Protein AF-A0A1E7JQM5-F1 (afdb_monomer)

Nearest PDB structures (foldseek):
  5hs9-assembly1_B  TM=9.253E-01  e=2.752E-05  Bacillus subtilis subsp. subtilis str. 168
  5hs9-assembly1_A  TM=9.365E-01  e=1.103E-04  Bacillus subtilis subsp. subtilis str. 168
  7kd3-assembly1_B  TM=7.748E-01  e=1.946E-04  Clostridioides difficile R20291
  7kfo-assembly1_A-2  TM=7.006E-01  e=5.020E-02  Variovorax paradoxus
  3f72-assembly2_C  TM=8.286E-01  e=2.938E-01  Staphylococcus aureus

Organism: NCBI:txid933944

Mean predicted aligned error: 8.02 Å

pLDDT: mean 86.92, std 16.35, range [41.0, 98.44]

Radius of gyration: 20.08 Å; Cα contacts (8 Å, |Δi|>4): 123; chains: 1; bounding box: 45×55×56 Å

Foldseek 3Di:
DDPVPPPPADLLAAPCAAVPDDGSHRVRSVCRLCVPPCLVQLLVVQPVHWAAPVVSCVSSVNPPSVVSVVNLVSCVVRVQWDADPVRTIHGDPVSVVVVVVVVVVVVVVVVVVVVVVVVVVVPPPPPDDDDD

Secondary structure (DSSP, 8-state):
---TT--------TTS-BTTBSS--HHHHHHHHHHSTTHHHHHHHGGG--B-HHHHHHHTTT--HHHHHHHHHHHHHTTSEEE-TT--EEE-HHHHHHHHHHHHHHHHHHHHHHHHHHHHHHTS--------

Structure (mmCIF, N/CA/C/O backbone):
data_AF-A0A1E7JQM5-F1
#
_entry.id   AF-A0A1E7JQM5-F1
#
loop_
_atom_site.group_PDB
_atom_site.id
_atom_site.type_symbol
_atom_site.label_atom_id
_atom_site.label_alt_id
_atom_site.label_comp_id
_atom_site.label_asym_id
_atom_site.label_entity_id
_atom_site.label_seq_id
_atom_site.pdbx_PDB_ins_code
_atom_site.Cartn_x
_atom_site.Cartn_y
_atom_site.Cartn_z
_atom_site.occupancy
_atom_site.B_iso_or_equiv
_atom_site.auth_seq_id
_atom_site.auth_comp_id
_atom_site.auth_asym_id
_atom_site.auth_atom_id
_atom_site.pdbx_PDB_model_num
ATOM 1 N N . MET A 1 1 ? 16.579 13.364 14.429 1.00 42.66 1 MET A N 1
ATOM 2 C CA . MET A 1 1 ? 15.308 12.702 14.788 1.00 42.66 1 MET A CA 1
ATOM 3 C C . MET A 1 1 ? 15.382 11.298 14.209 1.00 42.66 1 MET A C 1
ATOM 5 O O . MET A 1 1 ? 14.940 11.060 13.094 1.00 42.66 1 MET A O 1
ATOM 9 N N . SER A 1 2 ? 16.150 10.453 14.900 1.00 41.44 2 SER A N 1
ATOM 10 C CA . SER A 1 2 ? 16.643 9.164 14.415 1.00 41.44 2 SER A CA 1
ATOM 11 C C . SER A 1 2 ? 15.589 8.084 14.627 1.00 41.44 2 SER A C 1
ATOM 13 O O . SER A 1 2 ? 15.242 7.787 15.764 1.00 41.44 2 SER A O 1
ATOM 15 N N . ASP A 1 3 ? 15.109 7.514 13.525 1.00 47.16 3 ASP A N 1
ATOM 16 C CA . ASP A 1 3 ? 14.179 6.375 13.473 1.00 47.16 3 ASP A CA 1
ATOM 17 C C . ASP A 1 3 ? 14.941 5.071 13.123 1.00 47.16 3 ASP A C 1
ATOM 19 O O . ASP A 1 3 ? 14.380 4.105 12.615 1.00 47.16 3 ASP A O 1
ATOM 23 N N . ASP A 1 4 ? 16.255 5.036 13.401 1.00 41.00 4 ASP A N 1
ATOM 24 C CA . ASP A 1 4 ? 17.165 3.892 13.176 1.00 41.00 4 ASP A CA 1
ATOM 25 C C . ASP A 1 4 ? 16.863 2.675 14.082 1.00 41.00 4 ASP A C 1
ATOM 27 O O . ASP A 1 4 ? 17.566 1.666 14.050 1.00 41.00 4 ASP A O 1
ATOM 31 N N . ALA A 1 5 ? 15.800 2.738 14.889 1.00 43.78 5 ALA A N 1
ATOM 32 C CA . ALA A 1 5 ? 15.376 1.677 15.800 1.00 43.78 5 ALA A CA 1
ATOM 33 C C . ALA A 1 5 ? 14.161 0.876 15.298 1.00 43.78 5 ALA A C 1
ATOM 35 O O . ALA A 1 5 ? 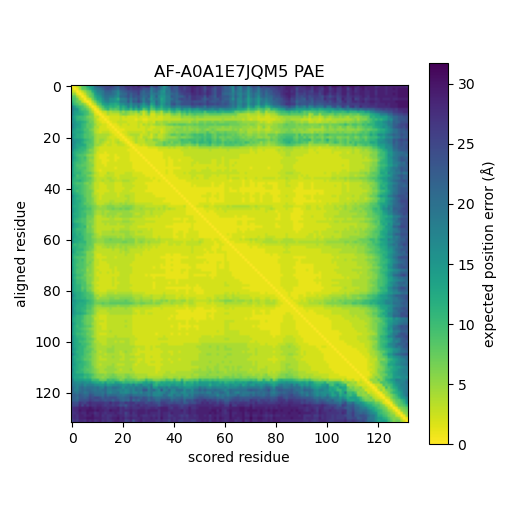13.587 0.092 16.058 1.00 43.78 5 ALA A O 1
ATOM 36 N N . GLU A 1 6 ? 13.792 0.979 14.018 1.00 48.91 6 GLU A N 1
ATOM 37 C CA . GLU A 1 6 ? 12.929 -0.013 13.363 1.00 48.91 6 GLU A CA 1
ATOM 38 C C . GLU A 1 6 ? 13.754 -1.275 13.041 1.00 48.91 6 GLU A C 1
ATOM 40 O O . GLU A 1 6 ? 13.975 -1.633 11.879 1.00 48.91 6 GLU A O 1
ATOM 45 N N . ARG A 1 7 ? 14.267 -1.901 14.116 1.00 48.34 7 ARG A N 1
ATOM 46 C CA . ARG A 1 7 ? 14.991 -3.178 14.139 1.00 48.34 7 ARG A CA 1
ATOM 47 C C . ARG A 1 7 ? 14.400 -4.129 13.111 1.00 48.34 7 ARG A C 1
ATOM 49 O O . ARG A 1 7 ? 13.186 -4.314 13.128 1.00 48.34 7 ARG A O 1
ATOM 56 N N . ASP A 1 8 ? 15.283 -4.713 12.304 1.00 49.69 8 ASP A N 1
ATOM 57 C CA . ASP A 1 8 ? 15.207 -5.933 11.484 1.00 49.69 8 ASP A CA 1
ATOM 58 C C . ASP A 1 8 ? 14.053 -6.907 11.795 1.00 49.69 8 ASP A C 1
ATOM 60 O O . ASP A 1 8 ? 14.253 -8.074 12.131 1.00 49.69 8 ASP A O 1
ATOM 64 N N . ALA A 1 9 ? 12.810 -6.452 11.682 1.00 54.81 9 ALA A N 1
ATOM 65 C CA . ALA A 1 9 ? 11.673 -7.331 11.565 1.00 54.81 9 ALA A CA 1
ATOM 66 C C . ALA A 1 9 ? 11.777 -7.918 10.163 1.00 54.81 9 ALA A C 1
ATOM 68 O O . ALA A 1 9 ? 11.683 -7.186 9.170 1.00 54.81 9 ALA A O 1
ATOM 69 N N . GLU A 1 10 ? 12.022 -9.226 10.125 1.00 71.06 10 GLU A N 1
ATOM 70 C CA . GLU A 1 10 ? 11.943 -10.081 8.947 1.00 71.06 10 GLU A CA 1
ATOM 71 C C . GLU A 1 10 ? 10.797 -9.625 8.023 1.00 71.06 10 GLU A C 1
ATOM 73 O O . GLU A 1 10 ? 9.776 -9.101 8.489 1.00 71.06 10 GLU A O 1
ATOM 78 N N . GLU A 1 11 ? 10.985 -9.736 6.705 1.00 80.62 11 GLU A N 1
ATOM 79 C CA . GLU A 1 11 ? 9.964 -9.325 5.736 1.00 80.62 11 GLU A CA 1
ATOM 80 C C . GLU A 1 11 ? 8.605 -9.938 6.130 1.00 80.62 11 GLU A C 1
ATOM 82 O O . GLU A 1 11 ? 8.542 -11.136 6.430 1.00 80.62 11 GLU A O 1
ATOM 87 N N . PRO A 1 12 ? 7.530 -9.131 6.197 1.00 84.88 12 PRO A N 1
ATOM 88 C CA . PRO A 1 12 ? 6.275 -9.517 6.829 1.00 84.88 12 PRO A CA 1
ATOM 89 C C . PRO A 1 12 ? 5.497 -10.426 5.877 1.00 84.88 12 PRO A C 1
ATOM 91 O O . PRO A 1 12 ? 4.583 -10.006 5.171 1.00 84.88 12 PRO A O 1
ATOM 94 N N . LEU A 1 13 ? 5.913 -11.687 5.827 1.00 89.19 13 LEU A N 1
ATOM 95 C CA . LEU A 1 13 ? 5.390 -12.697 4.921 1.00 89.19 13 LEU A CA 1
ATOM 96 C C . LEU A 1 13 ? 4.536 -13.722 5.682 1.00 89.19 13 LEU A C 1
ATOM 98 O O . LEU A 1 13 ? 4.834 -14.053 6.838 1.00 89.19 13 LEU A O 1
ATOM 102 N N . PRO A 1 14 ? 3.487 -14.272 5.044 1.00 91.62 14 PRO A N 1
ATOM 103 C CA . PRO A 1 14 ? 2.728 -15.386 5.600 1.00 91.62 14 PRO A CA 1
ATOM 104 C C . PRO A 1 14 ? 3.621 -16.568 6.015 1.00 91.62 14 PRO A C 1
ATOM 106 O O . PRO A 1 14 ? 4.646 -16.845 5.394 1.00 91.62 14 PRO A O 1
ATOM 109 N N . GLY A 1 15 ? 3.227 -17.283 7.073 1.00 90.38 15 GLY A N 1
ATOM 110 C CA . GLY A 1 15 ? 3.965 -18.441 7.595 1.00 90.38 15 GLY A CA 1
ATOM 111 C C . GLY A 1 15 ? 5.132 -18.108 8.534 1.00 90.38 15 GLY A C 1
ATOM 112 O O . GLY A 1 15 ? 5.706 -19.023 9.121 1.00 90.38 15 GLY A O 1
ATOM 113 N N . ARG A 1 16 ? 5.463 -16.824 8.741 1.00 87.31 16 ARG A N 1
ATOM 114 C CA . ARG A 1 16 ? 6.540 -16.377 9.645 1.00 87.31 16 ARG A CA 1
ATOM 115 C C . ARG A 1 16 ? 6.011 -15.596 10.846 1.00 87.31 16 ARG A C 1
ATOM 117 O O . ARG A 1 16 ? 4.865 -15.150 10.878 1.00 87.31 16 ARG A O 1
ATOM 124 N N . ARG A 1 17 ? 6.840 -15.440 11.882 1.00 88.44 17 ARG A N 1
ATOM 125 C CA . ARG A 1 17 ? 6.517 -14.534 12.997 1.00 88.44 17 ARG A CA 1
ATOM 126 C C . ARG A 1 17 ? 6.628 -13.095 12.494 1.00 88.44 17 ARG A C 1
ATOM 128 O O . ARG A 1 17 ? 7.576 -12.769 11.796 1.00 88.44 17 ARG A O 1
ATOM 135 N N . VAL A 1 18 ? 5.675 -12.256 12.878 1.00 89.62 18 VAL A N 1
ATOM 136 C CA . VAL A 1 18 ? 5.556 -10.864 12.417 1.00 89.62 18 VAL A CA 1
ATOM 137 C C . VAL A 1 18 ? 5.266 -9.949 13.602 1.00 89.62 18 VAL A C 1
ATOM 139 O O . VAL A 1 18 ? 4.956 -10.422 14.705 1.00 89.62 18 VAL A O 1
ATOM 142 N N . ARG A 1 19 ? 5.361 -8.631 13.413 1.00 85.06 19 ARG A N 1
ATOM 143 C CA . ARG A 1 19 ? 5.002 -7.677 14.468 1.00 85.06 19 ARG A CA 1
ATOM 144 C C . ARG A 1 19 ? 3.560 -7.931 14.922 1.00 85.06 19 ARG A C 1
ATOM 146 O O . ARG A 1 19 ? 2.651 -8.083 14.115 1.00 85.06 19 ARG A O 1
ATOM 153 N N . GLY A 1 20 ? 3.351 -8.027 16.234 1.00 83.12 20 GLY A N 1
ATOM 154 C CA . GLY A 1 20 ? 2.023 -8.270 16.806 1.00 83.12 20 GLY A CA 1
ATOM 155 C C . GLY A 1 20 ? 1.486 -9.702 16.647 1.00 83.12 20 GLY A C 1
ATOM 156 O O . GLY A 1 20 ? 0.372 -9.965 17.092 1.00 83.12 20 GLY A O 1
ATOM 157 N N . SER A 1 21 ? 2.238 -10.656 16.069 1.00 87.56 21 SER A N 1
ATOM 158 C CA . SER A 1 21 ? 1.789 -12.055 16.003 1.00 87.56 21 SER A CA 1
ATOM 159 C C . SER A 1 21 ? 2.892 -13.110 15.991 1.00 87.56 21 SER A C 1
ATOM 161 O O . SER A 1 21 ? 3.903 -13.027 15.301 1.00 87.56 21 SER A O 1
ATOM 163 N N . ARG A 1 22 ? 2.624 -14.211 16.699 1.00 88.88 22 ARG A N 1
ATOM 164 C CA . ARG A 1 22 ? 3.489 -15.396 16.796 1.00 88.88 22 ARG A CA 1
ATOM 165 C C . ARG A 1 22 ? 3.016 -16.586 15.953 1.00 88.88 22 ARG A C 1
ATOM 167 O O . ARG A 1 22 ? 3.654 -17.633 16.017 1.00 88.88 22 ARG A O 1
ATOM 174 N N . THR A 1 23 ? 1.903 -16.439 15.233 1.00 86.50 23 THR A N 1
ATOM 175 C CA . THR A 1 23 ? 1.130 -17.559 14.662 1.00 86.50 23 THR A CA 1
ATOM 176 C C . THR A 1 23 ? 1.420 -17.859 13.192 1.00 86.50 23 THR A C 1
ATOM 178 O O . THR A 1 23 ? 1.030 -18.917 12.718 1.00 86.50 23 THR A O 1
ATOM 181 N N . GLY A 1 24 ? 2.046 -16.938 12.451 1.00 86.88 24 GLY A N 1
ATOM 182 C CA . GLY A 1 24 ? 2.229 -17.083 11.001 1.00 86.88 24 GLY A CA 1
ATOM 183 C C . GLY A 1 24 ? 0.957 -16.907 10.168 1.00 86.88 24 GLY A C 1
ATOM 184 O O . GLY A 1 24 ? 0.994 -17.128 8.959 1.00 86.88 24 GLY A O 1
ATOM 185 N N . ARG A 1 25 ? -0.168 -16.503 10.780 1.00 93.38 25 ARG A N 1
ATOM 186 C CA . ARG A 1 25 ? -1.438 -16.295 10.068 1.00 93.38 25 ARG A CA 1
ATOM 187 C C . ARG A 1 25 ? -1.273 -15.235 8.964 1.00 93.38 25 ARG A C 1
ATOM 189 O O . ARG A 1 25 ? -0.824 -14.134 9.285 1.00 93.38 25 ARG A O 1
ATOM 196 N N . PRO A 1 26 ? -1.710 -15.501 7.716 1.00 93.50 26 PRO A N 1
ATOM 197 C CA . PRO A 1 26 ? -1.523 -14.578 6.591 1.00 93.50 26 PRO A CA 1
ATOM 198 C C . PRO A 1 26 ? -2.049 -13.160 6.845 1.00 93.50 26 PRO A C 1
ATOM 200 O O . PRO A 1 26 ? -1.366 -12.188 6.546 1.00 93.50 26 PRO A O 1
ATOM 203 N N . ILE A 1 27 ? -3.216 -13.033 7.485 1.00 93.94 27 ILE A N 1
ATOM 204 C CA . ILE A 1 27 ? -3.807 -11.726 7.810 1.00 93.94 27 ILE A CA 1
ATOM 205 C C . ILE A 1 27 ? -2.927 -10.888 8.750 1.00 93.94 27 ILE A C 1
ATOM 207 O O . ILE A 1 27 ? -2.879 -9.670 8.635 1.00 93.94 27 ILE A O 1
ATOM 211 N N . MET A 1 28 ? -2.178 -11.534 9.650 1.00 94.88 28 MET A N 1
ATOM 212 C CA . MET A 1 28 ? -1.271 -10.822 10.551 1.00 94.88 28 MET A CA 1
ATOM 213 C C . MET A 1 28 ? -0.036 -10.314 9.811 1.00 94.88 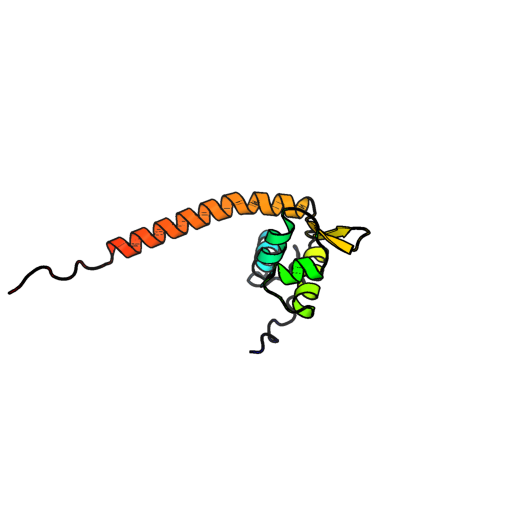28 MET A C 1
ATOM 215 O O . MET A 1 28 ? 0.442 -9.229 10.120 1.00 94.88 28 MET A O 1
ATOM 219 N N . ALA A 1 29 ? 0.460 -11.067 8.824 1.00 93.50 29 ALA A N 1
ATOM 220 C CA . ALA A 1 29 ? 1.542 -10.607 7.958 1.00 93.50 29 ALA A CA 1
ATOM 221 C C . ALA A 1 29 ? 1.097 -9.416 7.097 1.00 93.50 29 ALA A C 1
ATOM 223 O O . ALA A 1 29 ? 1.820 -8.427 7.006 1.00 93.50 29 ALA A O 1
ATOM 224 N N . ALA A 1 30 ? -0.127 -9.462 6.556 1.00 93.81 30 ALA A N 1
ATOM 225 C CA . ALA A 1 30 ? -0.713 -8.332 5.839 1.00 93.81 30 ALA A CA 1
ATOM 226 C C . ALA A 1 30 ? -0.815 -7.081 6.731 1.00 93.81 30 ALA A C 1
ATOM 228 O O . ALA A 1 30 ? -0.386 -6.006 6.323 1.00 93.81 30 ALA A O 1
ATOM 229 N N . PHE A 1 31 ? -1.314 -7.209 7.965 1.00 93.94 31 PHE A N 1
ATOM 230 C CA . PHE A 1 31 ? -1.394 -6.071 8.886 1.00 93.94 31 PHE A CA 1
ATOM 231 C C . PHE A 1 31 ? -0.030 -5.538 9.334 1.00 93.94 31 PHE A C 1
ATOM 233 O O . PHE A 1 31 ? 0.107 -4.324 9.467 1.00 93.94 31 PHE A O 1
ATOM 240 N N . ASP A 1 32 ?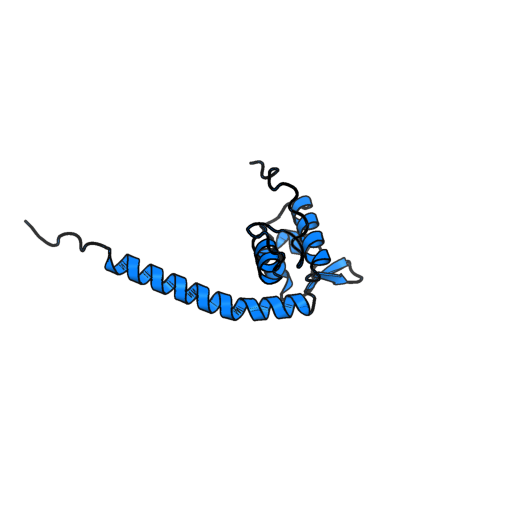 0.984 -6.391 9.520 1.00 93.69 32 ASP A N 1
ATOM 241 C CA . ASP A 1 32 ? 2.357 -5.920 9.757 1.00 93.69 32 ASP A CA 1
ATOM 242 C C . ASP A 1 32 ? 2.850 -5.107 8.552 1.00 93.69 32 ASP A C 1
ATOM 244 O O . ASP A 1 32 ? 3.214 -3.945 8.707 1.00 93.69 32 ASP A O 1
ATOM 248 N N . LEU A 1 33 ? 2.759 -5.658 7.334 1.00 93.69 33 LEU A N 1
ATOM 249 C CA . LEU A 1 33 ? 3.187 -4.982 6.106 1.00 93.69 33 LEU A CA 1
ATOM 250 C C . LEU A 1 33 ? 2.520 -3.614 5.918 1.00 93.69 33 LEU A C 1
ATOM 252 O O . LEU A 1 33 ? 3.208 -2.620 5.676 1.00 93.69 33 LEU A O 1
ATOM 256 N N . LEU A 1 34 ? 1.192 -3.562 6.043 1.00 93.69 34 LEU A N 1
ATOM 257 C CA . LEU A 1 34 ? 0.398 -2.342 5.888 1.00 93.69 34 LEU A CA 1
ATOM 258 C C . LEU A 1 34 ? 0.642 -1.333 7.014 1.00 93.69 34 LEU A C 1
ATOM 260 O O . LEU A 1 34 ? 0.558 -0.129 6.785 1.00 93.69 34 LEU A O 1
ATOM 264 N N . GLY A 1 35 ? 0.965 -1.817 8.215 1.00 92.62 35 GLY A N 1
ATOM 265 C CA . GLY A 1 35 ? 1.319 -0.991 9.364 1.00 92.62 35 GLY A CA 1
ATOM 266 C C . GLY A 1 35 ? 2.715 -0.371 9.271 1.00 92.62 35 GLY A C 1
ATOM 267 O O . GLY A 1 35 ? 3.026 0.539 10.042 1.00 92.62 35 GLY A O 1
ATOM 268 N N . ARG A 1 36 ? 3.566 -0.820 8.335 1.00 92.69 36 ARG A N 1
ATOM 269 C CA . ARG A 1 36 ? 4.880 -0.207 8.111 1.00 92.69 36 ARG A CA 1
ATOM 270 C C . ARG A 1 36 ? 4.713 1.189 7.532 1.00 92.69 36 ARG A C 1
ATOM 272 O O . ARG A 1 36 ? 3.991 1.420 6.559 1.00 92.69 36 ARG A O 1
ATOM 279 N N . ARG A 1 37 ? 5.451 2.133 8.114 1.00 93.12 37 ARG A N 1
ATOM 280 C CA . ARG A 1 37 ? 5.448 3.536 7.694 1.00 93.12 37 ARG A CA 1
ATOM 281 C C . ARG A 1 37 ? 5.728 3.635 6.190 1.00 93.12 37 ARG A C 1
ATOM 283 O O . ARG A 1 37 ? 6.666 3.000 5.712 1.00 93.12 37 ARG A O 1
ATOM 290 N N . TRP A 1 38 ? 4.941 4.449 5.488 1.00 95.94 38 TRP A N 1
ATOM 291 C CA . TRP A 1 38 ? 4.955 4.664 4.030 1.00 95.94 38 TRP A CA 1
ATOM 292 C C . TRP A 1 38 ? 4.346 3.571 3.144 1.00 95.94 38 TRP A C 1
ATOM 294 O O . TRP A 1 38 ? 4.024 3.891 2.004 1.00 95.94 38 TRP A O 1
ATOM 304 N N . THR A 1 39 ? 4.107 2.342 3.616 1.00 95.81 39 THR A N 1
ATOM 305 C CA . THR A 1 39 ? 3.565 1.270 2.752 1.00 95.81 39 THR A CA 1
ATOM 306 C C . THR A 1 39 ? 2.220 1.656 2.137 1.00 95.81 39 THR A C 1
ATOM 308 O O . THR A 1 39 ? 2.052 1.587 0.922 1.00 95.81 39 THR A O 1
ATOM 311 N N . LEU A 1 40 ? 1.276 2.128 2.960 1.00 95.31 40 LEU A N 1
ATOM 312 C CA . LEU A 1 40 ? -0.036 2.574 2.481 1.00 95.31 40 LEU A CA 1
ATOM 313 C C . LEU A 1 40 ? 0.056 3.804 1.567 1.00 95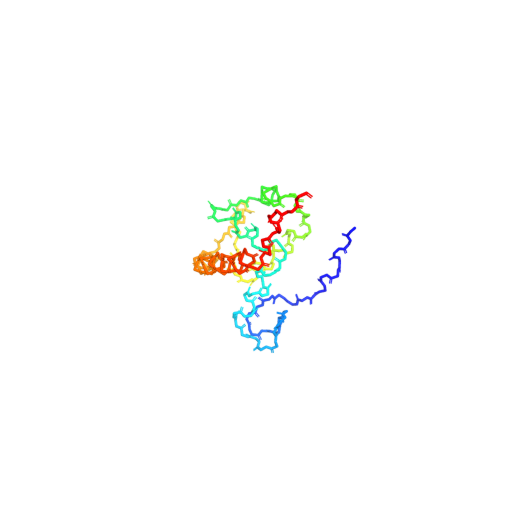.31 40 LEU A C 1
ATOM 315 O O . LEU A 1 40 ? -0.687 3.887 0.595 1.00 95.31 40 LEU A O 1
ATOM 319 N N . ARG A 1 41 ? 0.986 4.734 1.835 1.00 96.25 41 ARG A N 1
ATOM 320 C CA . ARG A 1 41 ? 1.205 5.911 0.979 1.00 96.25 41 ARG A CA 1
ATOM 321 C C . ARG A 1 41 ? 1.700 5.494 -0.406 1.00 96.25 41 ARG A C 1
ATOM 323 O O . ARG A 1 41 ? 1.138 5.939 -1.395 1.00 96.25 41 ARG A O 1
ATOM 330 N N . ILE A 1 42 ? 2.688 4.603 -0.477 1.00 97.25 42 ILE A N 1
ATOM 331 C CA . ILE A 1 42 ? 3.220 4.078 -1.743 1.00 97.25 42 ILE A CA 1
ATOM 332 C C . ILE A 1 42 ? 2.132 3.324 -2.514 1.00 97.25 42 ILE A C 1
ATOM 334 O O . ILE A 1 42 ? 1.945 3.573 -3.701 1.00 97.25 42 ILE A O 1
ATOM 338 N N . LEU A 1 43 ? 1.386 2.440 -1.839 1.00 96.75 43 LEU A N 1
ATOM 339 C CA . LEU A 1 43 ? 0.262 1.715 -2.442 1.00 96.75 43 LEU A CA 1
ATOM 340 C C . LEU A 1 43 ? -0.766 2.686 -3.044 1.00 96.75 43 LEU A C 1
ATOM 342 O O . LEU A 1 43 ? -1.239 2.480 -4.159 1.00 96.75 43 LEU A O 1
ATOM 346 N N . TRP A 1 44 ? -1.084 3.757 -2.314 1.00 94.81 44 TRP A N 1
ATOM 347 C CA . TRP A 1 44 ? -2.020 4.782 -2.757 1.00 94.81 44 TRP A CA 1
ATOM 348 C C . TRP A 1 44 ? -1.514 5.532 -3.988 1.00 94.81 44 TRP A C 1
ATOM 350 O O . TRP A 1 44 ? -2.259 5.653 -4.955 1.00 94.81 44 TRP A O 1
ATOM 360 N N . GLU A 1 45 ? -0.274 6.017 -3.998 1.00 96.69 45 GLU A N 1
ATOM 361 C CA . GLU A 1 45 ? 0.264 6.783 -5.133 1.00 96.69 45 GLU A CA 1
ATOM 362 C C . GLU A 1 45 ? 0.340 5.954 -6.424 1.00 96.69 45 GLU A C 1
ATOM 364 O O . GLU A 1 45 ? 0.012 6.448 -7.501 1.00 96.69 45 GLU A O 1
ATOM 369 N N . LEU A 1 46 ? 0.644 4.658 -6.312 1.00 97.50 46 LEU A N 1
ATOM 370 C CA . LEU A 1 46 ? 0.728 3.744 -7.455 1.00 97.50 46 LEU A CA 1
ATOM 371 C C . LEU A 1 46 ? -0.633 3.259 -7.984 1.00 97.50 46 LEU A C 1
ATOM 373 O O . LEU A 1 46 ? -0.686 2.603 -9.024 1.00 97.50 46 LEU A O 1
ATOM 377 N N . ARG A 1 47 ? -1.752 3.592 -7.323 1.00 94.56 47 ARG A N 1
ATOM 378 C CA . ARG A 1 47 ? -3.091 3.091 -7.698 1.00 94.56 47 ARG A CA 1
ATOM 379 C C . ARG A 1 47 ? -3.558 3.508 -9.096 1.00 94.56 47 ARG A C 1
ATOM 381 O O . ARG A 1 47 ? -4.459 2.878 -9.639 1.00 94.56 47 ARG A O 1
ATOM 388 N N . HIS A 1 48 ? -2.982 4.574 -9.655 1.00 93.12 48 HIS A N 1
ATOM 389 C CA . HIS A 1 48 ? -3.346 5.104 -10.974 1.00 93.12 48 HIS A CA 1
ATOM 390 C C . HIS A 1 48 ? -2.392 4.683 -12.096 1.00 93.12 48 HIS A C 1
ATOM 392 O O . HIS A 1 48 ? -2.616 5.057 -13.246 1.00 93.12 48 HIS A O 1
ATOM 398 N N . GLY A 1 49 ? -1.334 3.934 -11.785 1.00 95.56 49 GLY A N 1
ATOM 399 C CA . GLY A 1 49 ? -0.375 3.467 -12.777 1.00 95.56 49 GLY A CA 1
ATOM 400 C C . GLY A 1 49 ? 1.062 3.492 -12.280 1.00 95.56 49 GLY A C 1
ATOM 401 O O . GLY A 1 49 ? 1.376 4.025 -11.214 1.00 95.56 49 GLY A O 1
ATOM 402 N N . ALA A 1 50 ? 1.938 2.894 -13.083 1.00 97.44 50 ALA A N 1
ATOM 403 C CA . ALA A 1 50 ? 3.347 2.802 -12.759 1.00 97.44 50 ALA A CA 1
ATOM 404 C C . ALA A 1 50 ? 4.054 4.157 -12.906 1.00 97.44 50 ALA A C 1
ATOM 406 O O . ALA A 1 50 ? 3.820 4.895 -13.865 1.00 97.44 50 ALA A O 1
ATOM 407 N N . VAL A 1 51 ? 4.960 4.471 -11.978 1.00 98.12 51 VAL A N 1
ATOM 408 C CA . VAL A 1 51 ? 5.779 5.692 -12.034 1.00 98.12 51 VAL A CA 1
ATOM 409 C C . VAL A 1 51 ? 7.241 5.403 -11.704 1.00 98.12 51 VAL A C 1
ATOM 411 O O . VAL A 1 51 ? 7.573 4.476 -10.965 1.00 98.12 51 VAL A O 1
ATOM 414 N N . GLY A 1 52 ? 8.147 6.217 -12.246 1.00 98.00 52 GLY A N 1
ATOM 415 C CA . GLY A 1 52 ? 9.571 6.129 -11.927 1.00 98.00 52 GLY A CA 1
ATOM 416 C C . GLY A 1 52 ? 9.879 6.533 -10.480 1.00 98.00 52 GLY A C 1
ATOM 417 O O . GLY A 1 52 ? 9.156 7.316 -9.866 1.00 98.00 52 GLY A O 1
ATOM 418 N N . PHE A 1 53 ? 11.016 6.065 -9.958 1.00 97.56 53 PHE A N 1
ATOM 419 C CA . PHE A 1 53 ? 11.445 6.289 -8.569 1.00 97.56 53 PHE A CA 1
ATOM 420 C C . PHE A 1 53 ? 11.375 7.755 -8.109 1.00 97.56 53 PHE A C 1
ATOM 422 O O . PHE A 1 53 ? 10.870 8.038 -7.029 1.00 97.56 53 PHE A O 1
ATOM 429 N N . ARG A 1 54 ? 11.867 8.700 -8.926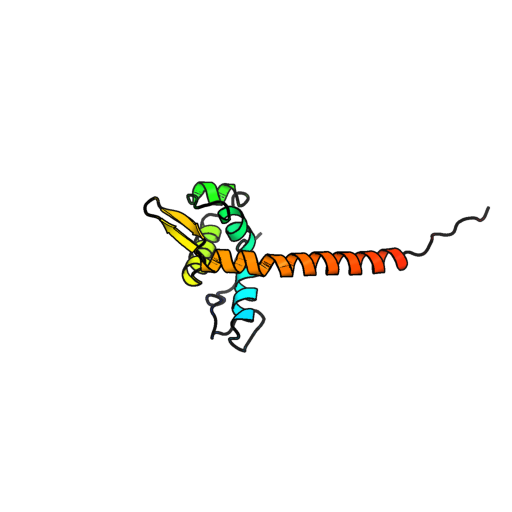 1.00 97.12 54 ARG A N 1
ATOM 430 C CA . ARG A 1 54 ? 11.880 10.132 -8.571 1.00 97.12 54 ARG A CA 1
ATOM 431 C C . ARG A 1 54 ? 10.473 10.717 -8.448 1.00 97.12 54 ARG A C 1
ATOM 433 O O . ARG A 1 54 ? 10.225 11.485 -7.529 1.00 97.12 54 ARG A O 1
ATOM 440 N N . ALA A 1 55 ? 9.570 10.345 -9.355 1.00 97.25 55 ALA A N 1
ATOM 441 C CA . ALA A 1 55 ? 8.183 10.794 -9.301 1.00 97.25 55 ALA A CA 1
ATOM 442 C C . ALA A 1 55 ? 7.487 10.231 -8.055 1.00 97.25 55 ALA A C 1
ATOM 444 O O . ALA A 1 55 ? 6.857 10.982 -7.317 1.00 97.25 55 ALA A O 1
ATOM 445 N N . LEU A 1 56 ? 7.695 8.942 -7.764 1.00 97.62 56 LEU A N 1
ATOM 446 C CA . LEU A 1 56 ? 7.159 8.313 -6.558 1.00 97.62 56 LEU A CA 1
ATOM 447 C C . LEU A 1 56 ? 7.689 8.967 -5.277 1.00 97.62 56 LEU A C 1
ATOM 449 O O . LEU A 1 56 ? 6.938 9.168 -4.328 1.00 97.62 56 LEU A O 1
ATOM 453 N N . GLN A 1 57 ? 8.977 9.316 -5.250 1.00 97.62 57 GLN A N 1
ATOM 454 C CA . GLN A 1 57 ? 9.596 9.999 -4.119 1.00 97.62 57 GLN A CA 1
ATOM 455 C C . GLN A 1 57 ? 8.930 11.352 -3.841 1.00 97.62 57 GLN A C 1
ATOM 457 O O . GLN A 1 57 ? 8.564 11.618 -2.700 1.00 97.62 57 GLN A O 1
ATOM 462 N N . GLN A 1 58 ? 8.725 12.161 -4.883 1.00 96.94 58 GLN A N 1
ATOM 463 C CA . GLN A 1 58 ? 8.056 13.463 -4.781 1.00 96.94 58 GLN A CA 1
ATOM 464 C C . GLN A 1 58 ? 6.596 13.321 -4.337 1.00 96.94 58 GLN A C 1
ATOM 466 O O . GLN A 1 58 ? 6.126 14.066 -3.485 1.00 96.94 58 GLN A O 1
ATOM 471 N N . GLN A 1 59 ? 5.883 12.322 -4.864 1.00 96.38 59 GLN A N 1
ATOM 472 C CA . GLN A 1 59 ? 4.514 11.999 -4.447 1.00 96.38 59 GLN A CA 1
ATOM 473 C C . GLN A 1 59 ? 4.436 11.510 -2.989 1.00 96.38 59 GLN A C 1
ATOM 475 O O . GLN A 1 59 ? 3.388 11.604 -2.353 1.00 96.38 59 GLN A O 1
ATOM 480 N N . CYS A 1 60 ? 5.538 11.011 -2.430 1.00 95.31 60 CYS A N 1
ATOM 481 C CA . CYS A 1 60 ? 5.655 10.574 -1.040 1.00 95.31 60 CYS A CA 1
ATOM 482 C C . CYS A 1 60 ? 6.348 11.622 -0.149 1.00 95.31 60 CYS A C 1
ATOM 484 O O . CYS A 1 60 ? 7.181 11.249 0.675 1.00 95.31 60 CYS A O 1
ATOM 486 N N . ASP A 1 61 ? 6.024 12.908 -0.318 1.00 93.62 61 ASP A N 1
ATOM 487 C CA . ASP A 1 61 ? 6.521 14.025 0.507 1.00 93.62 61 ASP A CA 1
ATOM 488 C C . ASP A 1 61 ? 8.054 14.037 0.668 1.00 93.62 61 ASP A C 1
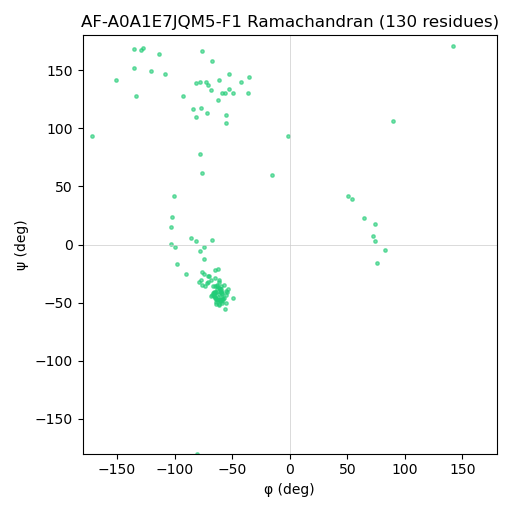ATOM 490 O O . ASP A 1 61 ? 8.586 14.215 1.766 1.00 93.62 61 ASP A O 1
ATOM 494 N N . ASP A 1 62 ? 8.771 13.768 -0.426 1.00 93.94 62 ASP A N 1
ATOM 495 C CA . ASP A 1 62 ? 10.234 13.682 -0.464 1.00 93.94 62 ASP A CA 1
ATOM 496 C C . ASP A 1 62 ? 10.832 12.700 0.565 1.00 93.94 62 ASP A C 1
ATOM 498 O O . ASP A 1 62 ? 11.899 12.925 1.147 1.00 93.94 62 ASP A O 1
ATOM 502 N N . ILE A 1 63 ? 10.164 11.555 0.759 1.00 94.56 63 ILE A N 1
ATOM 503 C CA . ILE A 1 63 ? 10.687 10.404 1.508 1.00 94.56 63 ILE A CA 1
ATOM 504 C C . ILE A 1 63 ? 12.160 10.130 1.159 1.00 94.56 63 ILE A C 1
ATOM 506 O O . ILE A 1 63 ? 12.578 10.201 -0.001 1.00 94.56 63 ILE A O 1
ATOM 510 N N . SER A 1 64 ? 12.982 9.779 2.154 1.00 95.88 64 SER A N 1
ATOM 511 C CA . SER A 1 64 ? 14.401 9.529 1.888 1.00 95.88 64 SER A CA 1
ATOM 512 C C . SER A 1 64 ? 14.592 8.362 0.900 1.00 95.88 64 SER A C 1
ATOM 514 O O . SER A 1 64 ? 13.888 7.347 1.003 1.00 95.88 64 SER A O 1
ATOM 516 N N . PRO A 1 65 ? 15.570 8.439 -0.028 1.00 95.75 65 PRO A N 1
ATOM 517 C CA . PRO A 1 65 ? 15.791 7.381 -1.013 1.00 95.75 65 PRO A CA 1
ATOM 518 C C . PRO A 1 65 ? 16.043 6.009 -0.380 1.00 95.75 65 PRO A C 1
ATOM 520 O O . PRO A 1 65 ? 15.624 4.985 -0.916 1.00 95.75 65 PRO A O 1
ATOM 523 N N . THR A 1 66 ? 16.718 5.979 0.772 1.00 94.94 66 THR A N 1
ATOM 524 C CA . THR A 1 66 ? 16.998 4.749 1.521 1.00 94.94 66 THR A CA 1
ATOM 525 C C . THR A 1 66 ? 15.714 4.104 2.035 1.00 94.94 66 THR A C 1
ATOM 527 O O . THR A 1 66 ? 15.521 2.900 1.857 1.00 94.94 66 THR A O 1
ATOM 530 N N . VAL A 1 67 ? 14.808 4.892 2.628 1.00 94.50 67 VAL A N 1
ATOM 531 C CA . VAL A 1 67 ? 13.526 4.378 3.131 1.00 94.50 67 VAL A CA 1
ATOM 532 C C . VAL A 1 67 ? 12.641 3.931 1.968 1.00 94.50 67 VAL A C 1
ATOM 534 O O . VAL A 1 67 ? 12.082 2.836 2.028 1.00 94.50 67 VAL A O 1
ATOM 537 N N . LEU A 1 68 ? 12.566 4.711 0.884 1.00 96.44 68 LEU A N 1
ATOM 538 C CA . L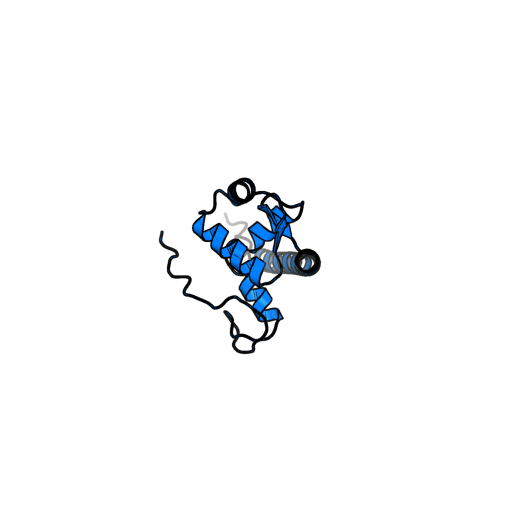EU A 1 68 ? 11.787 4.334 -0.296 1.00 96.44 68 LEU A CA 1
ATOM 539 C C . LEU A 1 68 ? 12.294 3.025 -0.912 1.00 96.44 68 LEU A C 1
ATOM 541 O O . LEU A 1 68 ? 11.507 2.111 -1.136 1.00 96.44 68 LEU A O 1
ATOM 545 N N . ASN A 1 69 ? 13.608 2.879 -1.109 1.00 95.88 69 ASN A N 1
ATOM 546 C CA . ASN A 1 69 ? 14.192 1.641 -1.632 1.00 95.88 69 ASN A CA 1
ATOM 547 C C . ASN A 1 69 ? 13.893 0.426 -0.751 1.00 95.88 69 ASN A C 1
ATOM 549 O O . ASN A 1 69 ? 13.556 -0.640 -1.272 1.00 95.88 69 ASN A O 1
ATOM 553 N N . ARG A 1 70 ? 13.989 0.581 0.576 1.00 94.38 70 ARG A N 1
ATOM 554 C CA . ARG A 1 70 ? 13.634 -0.480 1.525 1.00 94.38 70 ARG A CA 1
ATOM 555 C C . ARG A 1 70 ? 12.173 -0.893 1.354 1.00 94.38 70 ARG A C 1
ATOM 557 O O . ARG A 1 70 ? 11.903 -2.082 1.214 1.00 94.38 70 ARG A O 1
ATOM 564 N N . ARG A 1 71 ? 11.242 0.063 1.300 1.00 95.88 71 ARG A N 1
ATOM 565 C CA . ARG A 1 71 ? 9.807 -0.227 1.144 1.00 95.88 71 ARG A CA 1
ATOM 566 C C . ARG A 1 71 ? 9.470 -0.844 -0.204 1.00 95.88 71 ARG A C 1
ATOM 568 O O . ARG A 1 71 ? 8.760 -1.841 -0.244 1.00 95.88 71 ARG A O 1
ATOM 575 N N . LEU A 1 72 ? 10.041 -0.330 -1.291 1.00 96.44 72 LEU A N 1
ATOM 576 C CA . LEU A 1 72 ? 9.872 -0.917 -2.619 1.00 96.44 72 LEU A CA 1
ATOM 577 C C . LEU A 1 72 ? 10.373 -2.362 -2.663 1.00 96.44 72 LEU A C 1
ATOM 579 O O . LEU A 1 72 ? 9.733 -3.206 -3.281 1.00 96.44 72 LEU A O 1
ATOM 583 N N . ARG A 1 73 ? 11.498 -2.663 -2.002 1.00 95.19 73 ARG A N 1
ATOM 584 C CA . ARG A 1 73 ? 11.994 -4.037 -1.873 1.00 95.19 73 ARG A CA 1
ATOM 585 C C . ARG A 1 73 ? 11.023 -4.904 -1.074 1.00 95.19 73 ARG A C 1
ATOM 587 O O . ARG A 1 73 ? 10.639 -5.948 -1.578 1.00 95.19 73 ARG A O 1
ATOM 594 N N . GLU A 1 74 ? 10.604 -4.468 0.113 1.00 94.81 74 GLU A N 1
ATOM 595 C CA . GLU A 1 74 ? 9.676 -5.218 0.974 1.00 94.81 74 GLU A CA 1
ATOM 596 C C . GLU A 1 74 ? 8.351 -5.527 0.254 1.00 94.81 74 GLU A C 1
ATOM 598 O O . GLU A 1 74 ? 7.889 -6.667 0.263 1.00 94.81 74 GLU A O 1
ATOM 603 N N . MET A 1 75 ? 7.765 -4.540 -0.431 1.00 96.81 75 MET A N 1
ATOM 604 C CA . MET A 1 75 ? 6.515 -4.718 -1.175 1.00 96.81 75 MET A CA 1
ATOM 605 C C . MET A 1 75 ? 6.694 -5.572 -2.443 1.00 96.81 75 MET A C 1
ATOM 607 O O . MET A 1 75 ? 5.784 -6.324 -2.790 1.00 96.81 75 MET A O 1
ATOM 611 N N . ARG A 1 76 ? 7.859 -5.518 -3.110 1.00 96.56 76 ARG A N 1
ATOM 612 C CA . ARG A 1 76 ? 8.206 -6.450 -4.202 1.00 96.56 76 ARG A CA 1
ATOM 613 C C . ARG A 1 76 ? 8.342 -7.882 -3.692 1.00 96.56 76 ARG A C 1
ATOM 615 O O . ARG A 1 76 ? 7.773 -8.784 -4.295 1.00 96.56 76 ARG A O 1
ATOM 622 N N . THR A 1 77 ? 9.030 -8.102 -2.570 1.00 95.25 77 THR A N 1
ATOM 623 C CA . THR A 1 77 ? 9.150 -9.445 -1.983 1.00 95.25 77 THR A CA 1
ATOM 624 C C . THR A 1 77 ? 7.788 -10.002 -1.554 1.00 95.25 77 THR A C 1
ATOM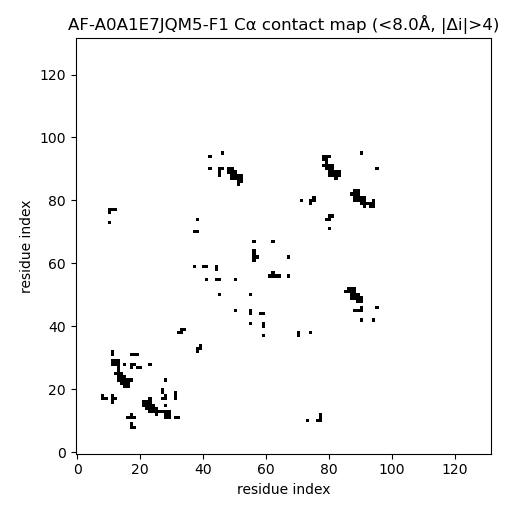 626 O O . THR A 1 77 ? 7.533 -11.194 -1.702 1.00 95.25 77 THR A O 1
ATOM 629 N N . ALA A 1 78 ? 6.880 -9.144 -1.080 1.00 95.56 78 ALA A N 1
ATOM 630 C CA . ALA A 1 78 ? 5.499 -9.515 -0.766 1.00 95.56 78 ALA A CA 1
ATOM 631 C C . ALA A 1 78 ? 4.602 -9.727 -2.007 1.00 95.56 78 ALA A C 1
ATOM 633 O O . ALA A 1 78 ? 3.431 -10.066 -1.854 1.00 95.56 78 ALA A O 1
ATOM 634 N N . GLY A 1 79 ? 5.121 -9.516 -3.222 1.00 96.88 79 GLY A N 1
ATOM 635 C CA . GLY A 1 79 ? 4.379 -9.685 -4.473 1.00 96.88 79 GLY A CA 1
ATOM 636 C C . GLY A 1 79 ? 3.352 -8.588 -4.758 1.00 96.88 79 GLY A C 1
ATOM 637 O O . GLY A 1 79 ? 2.461 -8.796 -5.576 1.00 96.88 79 GLY A O 1
ATOM 638 N N . LEU A 1 80 ? 3.446 -7.433 -4.090 1.00 97.94 80 LEU A N 1
ATOM 639 C CA . LEU A 1 80 ? 2.524 -6.304 -4.277 1.00 97.94 80 LEU A CA 1
ATOM 640 C C . LEU A 1 80 ? 2.982 -5.327 -5.359 1.00 97.94 80 LEU A C 1
ATOM 642 O O . LEU A 1 80 ? 2.162 -4.616 -5.933 1.00 97.94 80 LEU A O 1
ATOM 646 N N . LEU A 1 81 ? 4.286 -5.267 -5.622 1.00 98.06 81 LEU A N 1
ATOM 647 C CA . LEU A 1 81 ? 4.850 -4.378 -6.630 1.00 98.06 81 LEU A CA 1
ATOM 648 C C . LEU A 1 81 ? 5.586 -5.155 -7.707 1.00 98.06 81 LEU A C 1
ATOM 650 O O . LEU A 1 81 ? 6.238 -6.162 -7.434 1.00 98.06 81 LEU A O 1
ATOM 654 N N . GLU A 1 82 ? 5.562 -4.590 -8.901 1.00 97.44 82 GLU A N 1
ATOM 655 C CA . GLU A 1 82 ? 6.373 -4.990 -10.040 1.00 97.44 82 GLU A CA 1
ATOM 656 C C . GLU A 1 82 ? 7.127 -3.786 -10.609 1.00 97.44 82 GLU A C 1
ATOM 658 O O . GLU A 1 82 ? 6.926 -2.638 -10.197 1.00 97.44 82 GLU A O 1
ATOM 663 N N . GLN A 1 83 ? 8.073 -4.063 -11.501 1.00 96.50 83 GLN A N 1
ATOM 664 C CA . GLN A 1 83 ? 8.858 -3.040 -12.169 1.00 96.50 83 GLN A CA 1
ATOM 665 C C . GLN A 1 83 ? 8.904 -3.345 -13.664 1.00 96.50 83 GLN A C 1
ATOM 667 O O . GLN A 1 83 ? 9.260 -4.459 -14.045 1.00 96.50 83 GLN A O 1
ATOM 672 N N . ASP A 1 84 ? 8.551 -2.359 -14.484 1.00 93.50 84 ASP A N 1
ATOM 673 C CA . ASP A 1 84 ? 8.549 -2.497 -15.939 1.00 93.50 84 ASP A CA 1
ATOM 674 C C . ASP A 1 84 ? 9.956 -2.331 -16.554 1.00 93.50 84 ASP A C 1
ATOM 676 O O . ASP A 1 84 ? 10.956 -2.086 -15.863 1.00 93.50 84 ASP A O 1
ATOM 680 N N . GLU A 1 85 ? 10.038 -2.443 -17.883 1.00 93.81 85 GLU A N 1
ATOM 681 C CA . GLU A 1 85 ? 11.283 -2.275 -18.647 1.00 93.81 85 GLU A CA 1
ATOM 682 C C . GLU A 1 85 ? 11.893 -0.869 -18.504 1.00 93.81 85 GLU A C 1
ATOM 684 O O . GLU A 1 85 ? 13.117 -0.713 -18.506 1.00 93.81 85 GLU A O 1
ATOM 689 N N . ALA A 1 86 ? 11.055 0.153 -18.311 1.00 94.12 86 ALA A N 1
ATOM 690 C CA . ALA A 1 86 ? 11.459 1.540 -18.091 1.00 94.12 86 ALA A CA 1
ATOM 691 C C . ALA A 1 86 ? 11.864 1.829 -16.632 1.00 94.12 86 ALA A C 1
ATOM 693 O O . ALA A 1 86 ? 12.219 2.962 -16.294 1.00 94.12 86 ALA A O 1
ATOM 694 N N . ARG A 1 87 ? 11.867 0.807 -15.767 1.00 94.69 87 ARG A N 1
ATOM 695 C CA . ARG A 1 87 ? 12.115 0.908 -14.324 1.00 94.69 87 ARG A CA 1
ATOM 696 C C . ARG A 1 87 ? 11.057 1.709 -13.559 1.00 94.69 87 ARG A C 1
ATOM 698 O O . ARG A 1 87 ? 11.349 2.208 -12.470 1.00 94.69 87 ARG A O 1
ATOM 705 N N . ALA A 1 88 ? 9.846 1.826 -14.091 1.00 97.31 88 ALA A N 1
ATOM 706 C CA . ALA A 1 88 ? 8.704 2.341 -13.354 1.00 97.31 88 ALA A CA 1
ATOM 707 C C . ALA A 1 88 ? 8.153 1.261 -12.414 1.00 97.31 88 ALA A C 1
ATOM 709 O O . ALA A 1 88 ? 8.111 0.081 -12.757 1.00 97.31 88 ALA A O 1
ATOM 710 N N . HIS A 1 89 ? 7.761 1.662 -11.208 1.00 98.19 89 HIS A N 1
ATOM 711 C CA . HIS A 1 89 ? 7.168 0.786 -10.203 1.00 98.19 89 HIS A CA 1
ATOM 712 C C . HIS A 1 89 ? 5.653 0.815 -10.339 1.00 98.19 89 HIS A C 1
ATOM 714 O O . HIS A 1 89 ? 5.083 1.902 -10.326 1.00 98.19 89 HIS A O 1
ATOM 720 N N . GLY A 1 90 ? 5.019 -0.351 -10.438 1.00 98.12 90 GLY A N 1
ATOM 721 C CA . GLY A 1 90 ? 3.569 -0.505 -10.554 1.00 98.12 90 GLY A CA 1
ATOM 722 C C . GLY A 1 90 ? 3.011 -1.505 -9.547 1.00 98.12 90 GLY A C 1
ATOM 723 O O . GLY A 1 90 ? 3.764 -2.241 -8.903 1.00 98.12 90 GLY A O 1
ATOM 724 N N . LEU A 1 91 ? 1.687 -1.508 -9.398 1.00 98.31 91 LEU A N 1
ATOM 725 C CA . LEU A 1 91 ? 0.972 -2.488 -8.585 1.00 98.31 91 LEU A CA 1
ATOM 726 C C . LEU A 1 91 ? 0.766 -3.784 -9.372 1.00 98.31 91 LEU A C 1
ATOM 728 O O . LEU A 1 91 ? 0.404 -3.747 -10.542 1.00 98.31 91 LEU A O 1
ATOM 732 N N . THR A 1 92 ? 0.939 -4.924 -8.708 1.00 98.44 92 THR A N 1
ATOM 733 C CA . THR A 1 92 ? 0.544 -6.225 -9.264 1.00 98.44 92 THR A CA 1
ATOM 734 C C . THR A 1 92 ? -0.979 -6.415 -9.179 1.00 98.44 92 THR A C 1
ATOM 736 O O . THR A 1 92 ? -1.648 -5.721 -8.403 1.00 98.44 92 THR A O 1
ATOM 739 N N . PRO A 1 93 ? -1.558 -7.416 -9.872 1.00 97.88 93 PRO A N 1
ATOM 740 C CA . PRO A 1 93 ? -2.960 -7.792 -9.672 1.00 97.88 93 PRO A CA 1
ATOM 741 C C . PRO A 1 93 ? -3.306 -8.086 -8.203 1.00 97.88 93 PRO A C 1
ATOM 743 O O . PRO A 1 93 ? -4.338 -7.642 -7.711 1.00 97.88 93 PRO A O 1
ATOM 746 N N . LEU A 1 94 ? -2.394 -8.731 -7.462 1.00 97.44 94 LEU A N 1
ATOM 747 C CA . LEU A 1 94 ? -2.566 -9.002 -6.030 1.00 97.44 94 LEU A CA 1
ATOM 748 C C . LEU A 1 94 ? -2.683 -7.712 -5.198 1.00 97.44 94 LEU A C 1
ATOM 750 O O . LEU A 1 94 ? -3.449 -7.656 -4.236 1.00 97.44 94 LEU A O 1
ATOM 754 N N . ALA A 1 95 ? -1.938 -6.661 -5.548 1.00 97.50 95 ALA A N 1
ATOM 755 C CA . ALA A 1 95 ? -2.060 -5.368 -4.880 1.00 97.50 95 ALA A CA 1
ATOM 756 C C . ALA A 1 95 ? -3.359 -4.635 -5.233 1.00 97.50 95 ALA A C 1
ATOM 758 O O . ALA A 1 95 ? -3.921 -3.957 -4.372 1.00 97.50 95 ALA A O 1
ATOM 759 N N . HIS A 1 96 ? -3.872 -4.793 -6.455 1.00 96.81 96 HIS A N 1
ATOM 760 C CA . HIS A 1 96 ? -5.196 -4.280 -6.810 1.00 96.81 96 HIS A CA 1
ATOM 761 C C . HIS A 1 96 ? -6.313 -4.986 -6.027 1.00 96.81 96 HIS A C 1
ATOM 763 O O . HIS A 1 96 ? -7.197 -4.307 -5.498 1.00 96.81 96 HIS A O 1
ATOM 769 N N . ASP A 1 97 ? -6.226 -6.307 -5.847 1.00 96.81 97 ASP A N 1
ATOM 770 C CA . ASP A 1 97 ? -7.145 -7.059 -4.980 1.00 96.81 97 ASP A CA 1
ATOM 771 C C . ASP A 1 97 ? -7.085 -6.557 -3.529 1.00 96.81 97 ASP A C 1
ATOM 773 O O . ASP A 1 97 ? -8.116 -6.376 -2.875 1.00 96.81 97 ASP A O 1
ATOM 777 N N . LEU A 1 98 ? -5.878 -6.265 -3.029 1.00 96.12 98 LEU A N 1
ATOM 778 C CA . LEU A 1 98 ? -5.684 -5.685 -1.700 1.00 96.12 98 LEU A CA 1
ATOM 779 C C . LEU A 1 98 ? -6.356 -4.312 -1.565 1.00 96.12 98 LEU A C 1
ATOM 781 O O . LEU A 1 98 ? -7.002 -4.060 -0.551 1.00 96.12 98 LEU A O 1
ATOM 785 N N . ILE A 1 99 ? -6.249 -3.438 -2.571 1.00 94.31 99 ILE A N 1
ATOM 786 C CA . ILE A 1 99 ? -6.955 -2.146 -2.575 1.00 94.31 99 ILE A CA 1
ATOM 787 C C . ILE A 1 99 ? -8.470 -2.364 -2.478 1.00 94.31 99 ILE A C 1
ATOM 789 O O . ILE A 1 99 ? -9.123 -1.716 -1.659 1.00 94.31 99 ILE A O 1
ATOM 793 N N . GLY A 1 100 ? -9.017 -3.311 -3.245 1.00 95.00 100 GLY A N 1
ATOM 794 C CA . GLY A 1 100 ? -10.435 -3.672 -3.168 1.00 95.00 100 GLY A CA 1
ATOM 795 C C . GLY A 1 100 ? -10.846 -4.193 -1.786 1.00 95.00 100 GLY A C 1
ATOM 796 O O . GLY A 1 100 ? -11.910 -3.840 -1.280 1.00 95.00 100 GLY A O 1
ATOM 797 N N . ALA A 1 101 ? -9.986 -4.973 -1.127 1.00 94.94 101 ALA A N 1
ATOM 798 C CA . ALA A 1 101 ? -10.218 -5.460 0.233 1.00 94.94 101 ALA A CA 1
ATOM 799 C C . ALA A 1 101 ? -10.136 -4.352 1.301 1.00 94.94 101 ALA A C 1
ATOM 801 O O . ALA A 1 101 ? -10.780 -4.454 2.349 1.00 94.94 101 ALA A O 1
ATOM 802 N N . LEU A 1 102 ? -9.374 -3.282 1.050 1.00 93.56 102 LEU A N 1
ATOM 803 C CA . LEU A 1 102 ? -9.284 -2.128 1.947 1.00 93.56 102 LEU A CA 1
ATOM 804 C C . LEU A 1 102 ? -10.533 -1.241 1.897 1.00 93.56 102 LEU A C 1
ATOM 806 O O . LEU A 1 102 ? -10.838 -0.596 2.896 1.00 93.56 102 LEU A O 1
ATOM 810 N N . THR A 1 103 ? -11.296 -1.237 0.801 1.00 92.62 103 THR A N 1
ATOM 811 C CA . THR A 1 103 ? -12.537 -0.452 0.687 1.00 92.62 103 THR A CA 1
ATOM 812 C C . THR A 1 103 ? -13.565 -0.766 1.789 1.00 92.62 103 THR A C 1
ATOM 814 O O . THR A 1 103 ? -13.945 0.155 2.514 1.00 92.62 103 THR A O 1
ATOM 817 N N . PRO A 1 104 ? -14.007 -2.022 2.015 1.00 96.00 104 PRO A N 1
ATOM 818 C CA . PRO A 1 104 ? -14.949 -2.316 3.097 1.00 96.00 104 PRO A CA 1
ATOM 819 C C . PRO A 1 104 ? -14.354 -2.060 4.490 1.00 96.00 104 PRO A C 1
ATOM 821 O O . PRO A 1 104 ? -15.093 -1.715 5.416 1.00 96.00 104 PRO A O 1
ATOM 824 N N . LEU A 1 105 ? -13.031 -2.196 4.648 1.00 94.19 105 LEU A N 1
ATOM 825 C CA . LEU A 1 105 ? -12.341 -1.851 5.891 1.00 94.19 105 LEU A CA 1
ATOM 826 C C . LEU A 1 105 ? -12.396 -0.341 6.155 1.00 94.19 105 LEU A C 1
ATOM 82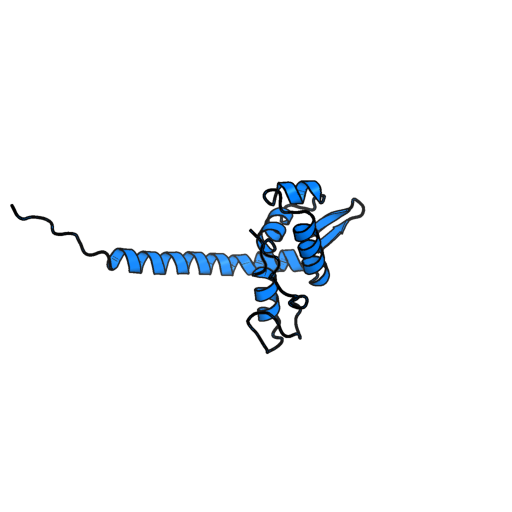8 O O . LEU A 1 105 ? -12.663 0.058 7.285 1.00 94.19 105 LEU A O 1
ATOM 832 N N . GLN A 1 106 ? -12.209 0.486 5.124 1.00 93.19 106 GLN A N 1
ATOM 833 C CA . GLN A 1 106 ? -12.365 1.935 5.207 1.00 93.19 106 GLN A CA 1
ATOM 834 C C . GLN A 1 106 ? -13.799 2.308 5.602 1.00 93.19 106 GLN A C 1
ATOM 836 O O . GLN A 1 106 ? -13.986 3.034 6.574 1.00 93.19 106 GLN A O 1
ATOM 841 N N . THR A 1 107 ? -14.811 1.738 4.941 1.00 96.50 107 THR A N 1
ATOM 842 C CA . THR A 1 107 ? -16.223 1.982 5.288 1.00 96.50 107 THR A CA 1
ATOM 843 C C . THR A 1 107 ? -16.549 1.569 6.726 1.00 96.50 107 THR A C 1
ATOM 845 O O . THR A 1 107 ? -17.389 2.167 7.397 1.00 96.50 107 THR A O 1
ATOM 848 N N . TRP A 1 108 ? -15.938 0.498 7.233 1.00 97.56 108 TRP A N 1
ATOM 849 C CA . TRP A 1 108 ? -16.052 0.151 8.649 1.00 97.56 108 TRP A CA 1
ATOM 850 C C . TRP A 1 108 ? -15.344 1.170 9.555 1.00 97.56 108 TRP A C 1
ATOM 852 O O . TRP A 1 108 ? -15.926 1.575 10.559 1.00 97.56 108 TRP A O 1
ATOM 862 N N . ALA A 1 109 ? -14.134 1.603 9.202 1.00 96.00 109 ALA A N 1
ATOM 863 C CA . ALA A 1 109 ? -13.356 2.554 9.991 1.00 96.00 109 ALA A CA 1
ATOM 864 C C . ALA A 1 109 ? -14.048 3.924 10.108 1.00 96.00 109 ALA A C 1
ATOM 866 O O . ALA A 1 109 ? -14.037 4.514 11.185 1.00 96.00 109 ALA A O 1
ATOM 867 N N . GLU A 1 110 ? -14.699 4.392 9.041 1.00 96.50 110 GLU A N 1
ATOM 868 C CA . GLU A 1 110 ? -15.515 5.615 9.032 1.00 96.50 110 GLU A CA 1
ATOM 869 C C . GLU A 1 110 ? -16.692 5.501 10.012 1.00 96.50 110 GLU A C 1
ATOM 871 O O . GLU A 1 110 ? -16.824 6.321 10.919 1.00 96.50 110 GLU A O 1
ATOM 876 N N . ARG A 1 111 ? -17.471 4.413 9.932 1.00 96.88 111 ARG A N 1
ATOM 877 C CA . ARG A 1 111 ? -18.572 4.140 10.878 1.00 96.88 111 ARG A CA 1
ATOM 878 C C . ARG A 1 111 ? -18.094 4.035 12.326 1.00 96.88 111 ARG A C 1
ATOM 880 O O . ARG A 1 111 ? -18.773 4.478 13.248 1.00 96.88 111 ARG A O 1
ATOM 887 N N . TRP A 1 112 ? -16.930 3.426 12.544 1.00 96.50 112 TRP A N 1
ATOM 888 C CA . TRP A 1 112 ? -16.327 3.341 13.871 1.00 96.50 112 TRP A CA 1
ATOM 889 C C . TRP A 1 112 ? -15.944 4.725 14.411 1.00 96.50 112 TRP A C 1
ATOM 891 O O . TRP A 1 112 ? -16.195 5.006 15.583 1.00 96.50 112 TRP A O 1
ATOM 901 N N . ALA A 1 113 ? -15.384 5.597 13.570 1.00 95.62 113 ALA A N 1
ATOM 902 C CA . ALA A 1 113 ? -15.067 6.970 13.949 1.00 95.62 113 ALA A CA 1
ATOM 903 C C . ALA A 1 113 ? -16.334 7.760 14.318 1.00 95.62 113 ALA A C 1
ATOM 905 O O . ALA A 1 113 ? -16.362 8.393 15.371 1.00 95.62 113 ALA A O 1
ATOM 906 N N . GLU A 1 114 ? -17.396 7.652 13.516 1.00 95.06 114 GLU A N 1
ATOM 907 C CA . GLU A 1 114 ? -18.693 8.293 13.778 1.00 95.06 114 GLU A CA 1
ATOM 908 C C . GLU A 1 114 ? -19.296 7.862 15.120 1.00 95.06 114 GLU A C 1
ATOM 910 O O . GLU A 1 114 ? -19.676 8.714 15.925 1.00 95.06 114 GLU A O 1
ATOM 915 N N . ALA A 1 115 ? -19.312 6.555 15.407 1.00 94.50 115 ALA A N 1
ATOM 916 C CA . ALA A 1 115 ? -19.813 6.029 16.677 1.00 94.50 115 ALA A CA 1
ATOM 917 C C . ALA A 1 115 ? -19.046 6.608 17.879 1.00 94.50 115 ALA A C 1
ATOM 919 O O . ALA A 1 115 ? -19.646 7.024 18.865 1.00 94.50 115 ALA A O 1
ATOM 920 N N . ARG A 1 116 ? -17.714 6.723 17.777 1.00 92.69 116 ARG A N 1
ATOM 921 C CA . ARG A 1 116 ? -16.887 7.313 18.843 1.00 92.69 116 ARG A CA 1
ATOM 922 C C . ARG A 1 116 ? -17.054 8.824 18.984 1.00 92.69 116 ARG A C 1
ATOM 924 O O . ARG A 1 116 ? -16.778 9.360 20.058 1.00 92.69 116 ARG A O 1
ATOM 931 N N . SER A 1 117 ? -17.420 9.526 17.915 1.00 84.88 117 SER A N 1
ATOM 932 C CA . SER A 1 117 ? -17.695 10.965 17.948 1.00 84.88 117 SER A CA 1
ATOM 933 C C . SER A 1 117 ? -19.058 11.276 18.568 1.00 84.88 117 SER A C 1
ATOM 935 O O . SER A 1 117 ? -19.167 12.273 19.278 1.00 84.88 117 SER A O 1
ATOM 937 N N . ALA A 1 118 ? -20.063 10.423 18.345 1.00 73.50 118 ALA A N 1
ATOM 938 C CA . ALA A 1 118 ? -21.375 10.537 18.979 1.00 73.50 118 ALA A CA 1
ATOM 939 C C . ALA A 1 118 ? -21.278 10.380 20.507 1.00 73.50 118 ALA A C 1
ATOM 941 O O . ALA A 1 118 ? -21.736 11.265 21.229 1.00 73.50 118 ALA A O 1
ATOM 942 N N . ASP A 1 119 ? -20.558 9.355 20.982 1.00 70.12 119 ASP A N 1
ATOM 943 C CA . ASP A 1 119 ? -20.320 9.123 22.417 1.00 70.12 119 ASP A CA 1
ATOM 944 C C . ASP A 1 119 ? -19.684 10.345 23.114 1.00 70.12 119 ASP A C 1
ATOM 946 O O . ASP A 1 119 ? -20.043 10.707 24.231 1.00 70.12 119 ASP A O 1
ATOM 950 N N . GLN A 1 120 ? -18.743 11.026 22.448 1.00 64.38 120 GLN A N 1
ATOM 951 C CA . GLN A 1 120 ? -18.053 12.203 23.000 1.00 64.38 120 GLN A CA 1
ATOM 952 C C . GLN A 1 120 ? -18.904 13.484 22.989 1.00 64.38 120 GLN A C 1
ATOM 954 O O . GLN A 1 120 ? -18.624 14.411 23.750 1.00 64.38 120 GLN A O 1
ATOM 959 N N . ALA A 1 121 ? -19.904 13.578 22.109 1.00 64.56 121 ALA A N 1
ATOM 960 C CA . ALA A 1 121 ? -20.807 14.725 22.050 1.00 64.56 121 ALA A CA 1
ATOM 961 C C . ALA A 1 121 ? -21.881 14.665 23.147 1.00 64.56 121 ALA A C 1
ATOM 963 O O . ALA A 1 121 ? -22.288 15.714 23.647 1.00 64.56 121 ALA A O 1
ATOM 964 N N . GLU A 1 122 ? -22.300 13.455 23.523 1.00 59.69 122 GLU A N 1
ATOM 965 C CA . GLU A 1 122 ? -23.296 13.192 24.567 1.00 59.69 122 GLU A CA 1
ATOM 966 C C . GLU A 1 122 ? -22.709 13.349 25.984 1.00 59.69 122 GLU A C 1
ATOM 968 O O . GLU A 1 122 ? -23.395 13.814 26.890 1.00 59.69 122 GLU A O 1
ATOM 973 N N . ASP A 1 123 ? -21.410 13.075 26.158 1.00 59.00 123 ASP A N 1
ATOM 974 C CA . ASP A 1 123 ? -20.688 13.207 27.436 1.00 59.00 123 ASP A CA 1
ATOM 975 C C . ASP A 1 123 ? -20.150 14.632 27.708 1.00 59.00 123 ASP A C 1
ATOM 977 O O . ASP A 1 123 ? -19.434 14.880 28.680 1.00 59.00 123 ASP A O 1
ATOM 981 N N . ARG A 1 124 ? -20.473 15.617 26.855 1.00 55.50 124 ARG A N 1
ATOM 982 C CA . ARG A 1 124 ? -20.114 17.019 27.109 1.00 55.50 124 ARG A CA 1
ATOM 983 C C . ARG A 1 124 ? -21.137 17.626 28.077 1.00 55.50 124 ARG A C 1
ATOM 985 O O . ARG A 1 124 ? -22.262 17.885 27.650 1.00 55.50 124 ARG A O 1
ATOM 992 N N . PRO A 1 125 ? -20.779 17.928 29.342 1.00 57.03 125 PRO A N 1
ATOM 993 C CA . PRO A 1 125 ? -21.729 18.511 30.276 1.00 57.03 125 PRO A CA 1
ATOM 994 C C . PRO A 1 125 ? -22.171 19.875 29.743 1.00 57.03 125 PRO A C 1
ATOM 996 O O . PRO A 1 125 ? -21.336 20.742 29.464 1.00 57.03 125 PRO A O 1
ATOM 999 N N . GLU A 1 126 ? -23.482 20.062 29.584 1.00 60.31 126 GLU A N 1
ATOM 1000 C CA . GLU A 1 126 ? -24.070 21.361 29.276 1.00 60.31 126 GLU A CA 1
ATOM 1001 C C . GLU A 1 126 ? -23.629 22.356 30.353 1.00 60.31 126 GLU A C 1
ATOM 1003 O O . GLU A 1 126 ? -24.073 22.327 31.503 1.00 60.31 126 GLU A O 1
ATOM 1008 N N . GLY A 1 127 ? -22.683 23.221 29.984 1.00 54.75 127 GLY A N 1
ATOM 1009 C CA . GLY A 1 127 ? -22.212 24.298 30.832 1.00 54.75 127 GLY A CA 1
ATOM 1010 C C . GLY A 1 127 ? -23.395 25.153 31.264 1.00 54.75 127 GLY A C 1
ATOM 1011 O O . GLY A 1 127 ? -24.010 25.819 30.435 1.00 54.75 127 GLY A O 1
ATOM 1012 N N . ARG A 1 128 ? -23.698 25.081 32.567 1.00 58.06 128 ARG A N 1
ATOM 1013 C CA . ARG A 1 128 ? -24.467 26.027 33.389 1.00 58.06 128 ARG A CA 1
ATOM 1014 C C . ARG A 1 128 ? -24.936 27.261 32.609 1.00 58.06 128 ARG A C 1
ATOM 1016 O O . ARG A 1 128 ? -24.236 28.269 32.533 1.00 58.06 128 ARG A O 1
ATOM 1023 N N . ARG A 1 129 ? -26.152 27.188 32.070 1.00 57.97 129 ARG A N 1
ATOM 1024 C CA . ARG A 1 129 ? -26.937 28.376 31.736 1.00 57.97 129 ARG A CA 1
ATOM 1025 C C . ARG A 1 129 ? -27.522 28.930 33.036 1.00 57.97 129 ARG A C 1
ATOM 1027 O O . ARG A 1 129 ? -28.336 28.259 33.657 1.00 57.97 129 ARG A O 1
ATOM 1034 N N . GLY A 1 130 ? -27.131 30.154 33.383 1.00 52.75 130 GLY A N 1
ATOM 1035 C CA . GLY A 1 130 ? -27.924 31.065 34.214 1.00 52.75 130 GLY A CA 1
ATOM 1036 C C . GLY A 1 130 ? -27.718 30.977 35.727 1.00 52.75 130 GLY A C 1
ATOM 1037 O O . GLY A 1 130 ? -28.213 30.063 36.374 1.00 52.75 130 GLY A O 1
ATOM 1038 N N . ALA A 1 131 ? -27.028 31.979 36.266 1.00 48.72 131 ALA A N 1
ATOM 1039 C CA . ALA A 1 131 ? -27.303 32.672 37.531 1.00 48.72 131 ALA A CA 1
ATOM 1040 C C . ALA A 1 131 ? -26.320 33.860 37.541 1.00 48.72 131 ALA A C 1
ATOM 1042 O O . ALA A 1 131 ? -25.112 33.632 37.561 1.00 48.72 131 ALA A O 1
ATOM 1043 N N . ASP A 1 132 ? -26.773 35.016 37.059 1.00 44.00 132 ASP A N 1
ATOM 1044 C CA . ASP A 1 132 ? -27.220 36.172 37.868 1.00 44.00 132 ASP A CA 1
ATOM 1045 C C . ASP A 1 132 ? -26.036 37.079 38.250 1.00 44.00 132 ASP A C 1
ATOM 1047 O O . ASP A 1 132 ? -25.118 36.610 38.960 1.00 44.00 132 ASP A O 1
#

InterPro domains:
  IPR002577 Helix-turn-helix, HxlR type [PF01638] (33-115)
  IPR002577 Helix-turn-helix, HxlR type [PS51118] (25-117)
  IPR036388 Winged helix-like DNA-binding domain superfamily [G3DSA:1.10.10.10] (16-130)
  IPR036390 Winged helix DNA-binding domain superfamily [SSF46785] (22-118)

Sequence (132 aa):
MSDDAERDAEEPLPGRRVRGSRTGRPIMAAFDLLGRRWTLRILWELRHGAVGFRALQQQCDDISPTVLNRRLREMRTAGLLEQDEARAHGLTPLAHDLIGALTPLQTWAERWAEARSADQAEDRPEGRRGAD

Solvent-accessible surface area (backbone atoms only — not comparable to full-atom values): 7754 Å² total; per-residue (Å²): 138,84,73,86,75,76,62,89,68,64,80,48,41,62,72,39,71,35,69,98,42,83,77,21,50,53,70,47,11,51,51,35,45,54,66,37,87,60,42,56,57,52,56,57,69,29,71,85,45,60,41,40,67,69,60,52,28,57,76,48,78,62,49,54,68,69,60,50,52,50,49,54,47,52,37,35,76,70,53,32,36,46,68,52,97,87,56,23,42,25,61,28,74,63,33,53,53,48,53,59,60,44,49,64,51,48,58,48,51,52,54,53,51,52,55,58,51,52,58,57,62,72,69,51,77,81,75,83,80,85,84,133